Protein AF-A0A8T6C7R2-F1 (afdb_monomer_lite)

Secondary structure (DSSP, 8-state):
--HHHHHHTSTTHHHHHHHHHHHHHHHHHHHHHHHHHHHH-TTHHHHHHHHHHHHHHHHHHHHTT-S-HHHHHHHHHHHHHHHIIIIIIHHHHHHHHHHTPPPEE-TTSSEEE-GGGG-GGGHHHHHHHHHHHHHH-GGG-

Radius of gyration: 18.53 Å; chains: 1; bounding box: 50×37×42 Å

pLDDT: mean 84.83, std 7.43, range [49.53, 94.75]

Sequence (141 aa):
MNALARVFARPPFIGLFPFAVFFVSQGLGHSVMIQIEHAIGAPGMYYAAGAMGLIGAVLLWLGMRQNSEVSGTWLGYFAAWLLWTGWVEFSFVYYAIWLGVPDLMDASGEVATNAEYLVMMSSLGVMLATLVYFLFNRETR

Foldseek 3Di:
DDPVVVVCVDPPNVPVVVVVVVVVLVVVLVVVLVVQCVPQNDVCSLVVLQVLLVVLLVLQLVLLPDPDPVSSVVSPVSSLSSLCSRQQQVLLVVVLVVVVFQFDADPVRHRPGHSSVVDPVSCVSVVVSVVSNLVSDPVND

Structure (mmCIF, N/CA/C/O backbone):
data_AF-A0A8T6C7R2-F1
#
_entry.id   AF-A0A8T6C7R2-F1
#
loop_
_atom_site.group_PDB
_atom_site.id
_atom_site.type_symbol
_atom_site.label_atom_id
_atom_site.label_alt_id
_atom_site.label_comp_id
_atom_site.label_asym_id
_atom_site.label_entity_id
_atom_site.label_seq_id
_atom_site.pdbx_PDB_ins_code
_atom_site.Cartn_x
_atom_site.Cartn_y
_atom_site.Cartn_z
_atom_site.occupancy
_atom_site.B_iso_or_equiv
_atom_site.auth_seq_id
_atom_site.auth_comp_id
_atom_site.auth_asym_id
_atom_site.auth_atom_id
_atom_site.pdbx_PDB_model_num
ATOM 1 N N . MET A 1 1 ? -28.053 -4.199 19.837 1.00 60.84 1 MET A N 1
ATOM 2 C CA . MET A 1 1 ? -27.548 -4.885 18.622 1.00 60.84 1 MET A CA 1
ATOM 3 C C . MET A 1 1 ? -28.655 -5.742 18.022 1.00 60.84 1 MET A C 1
ATOM 5 O O . MET A 1 1 ? -29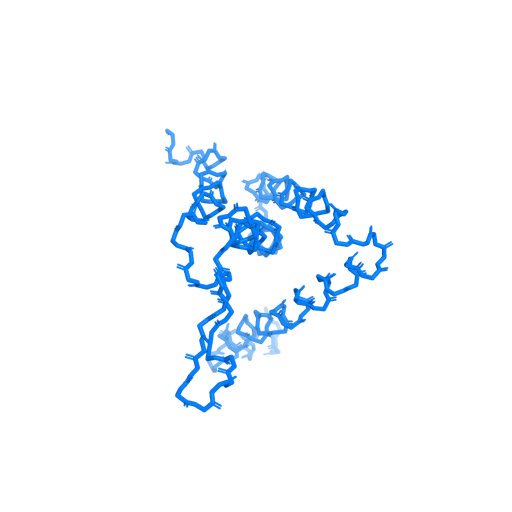.184 -6.603 18.721 1.00 60.84 1 MET A O 1
ATOM 9 N N . ASN A 1 2 ? -29.009 -5.517 16.754 1.00 85.50 2 ASN A N 1
ATOM 10 C CA . ASN A 1 2 ? -30.034 -6.309 16.060 1.00 85.50 2 ASN A CA 1
ATOM 11 C C . ASN A 1 2 ? -29.570 -7.762 15.841 1.00 85.50 2 ASN A C 1
ATOM 13 O O . ASN A 1 2 ? -28.373 -8.048 15.866 1.00 85.50 2 ASN A O 1
ATOM 17 N N . ALA A 1 3 ? -30.515 -8.691 15.654 1.00 83.38 3 ALA A N 1
ATOM 18 C CA . ALA A 1 3 ? -30.234 -10.127 15.525 1.00 83.38 3 ALA A CA 1
ATOM 19 C C . ALA A 1 3 ? -29.189 -10.439 14.437 1.00 83.38 3 ALA A C 1
ATOM 21 O O . ALA A 1 3 ? -28.280 -11.226 14.679 1.00 83.38 3 ALA A O 1
ATOM 22 N N . LEU A 1 4 ? -29.248 -9.731 13.305 1.00 79.75 4 LEU A N 1
ATOM 23 C CA . LEU A 1 4 ? -28.278 -9.842 12.211 1.00 79.75 4 LEU A CA 1
ATOM 24 C C . LEU A 1 4 ? -26.848 -9.481 12.638 1.00 79.75 4 LEU A C 1
ATOM 26 O O . LEU A 1 4 ? -25.919 -10.233 12.366 1.00 79.75 4 LEU A O 1
ATOM 30 N N . ALA A 1 5 ? -26.662 -8.387 13.382 1.00 81.69 5 ALA A N 1
ATOM 31 C CA . ALA A 1 5 ? -25.337 -7.969 13.847 1.00 81.69 5 ALA A CA 1
ATOM 32 C C . ALA A 1 5 ? -24.687 -9.016 14.771 1.00 81.69 5 ALA A C 1
ATOM 34 O O . ALA A 1 5 ? -23.474 -9.196 14.756 1.00 81.69 5 ALA A O 1
ATOM 35 N N . ARG A 1 6 ? -25.495 -9.756 15.543 1.00 82.12 6 ARG A N 1
ATOM 36 C CA . ARG A 1 6 ? -25.004 -10.868 16.372 1.00 82.12 6 ARG A CA 1
ATOM 37 C C . ARG A 1 6 ? -24.567 -12.083 15.559 1.00 82.12 6 ARG A C 1
ATOM 39 O O . ARG A 1 6 ? -23.717 -12.820 16.040 1.00 82.12 6 ARG A O 1
ATOM 46 N N . VAL A 1 7 ? -25.140 -12.309 14.378 1.00 83.88 7 VAL A N 1
ATOM 47 C CA . VAL A 1 7 ? -24.725 -13.406 13.489 1.00 83.88 7 VAL A CA 1
ATOM 48 C C . VAL A 1 7 ? -23.367 -13.087 12.866 1.00 83.88 7 VAL A C 1
ATOM 50 O O . VAL A 1 7 ? -22.463 -13.911 12.943 1.00 83.88 7 VAL A O 1
ATOM 53 N N . PHE A 1 8 ? -23.188 -11.870 12.344 1.00 83.50 8 PHE A N 1
ATOM 54 C CA . PHE A 1 8 ? -21.919 -11.447 11.736 1.00 83.50 8 PHE A CA 1
ATOM 55 C C . PHE A 1 8 ? -20.765 -11.313 12.740 1.00 83.50 8 PHE A C 1
ATOM 57 O O . PHE A 1 8 ? -19.616 -11.541 12.379 1.00 83.50 8 PHE A O 1
ATOM 64 N N . ALA A 1 9 ? -21.055 -10.997 14.006 1.00 85.62 9 ALA A N 1
ATOM 65 C CA . ALA A 1 9 ? -20.040 -10.889 15.056 1.00 85.62 9 ALA A CA 1
ATOM 66 C C . ALA A 1 9 ? -19.559 -12.244 15.617 1.00 85.62 9 ALA A C 1
ATOM 68 O O . ALA A 1 9 ? -18.700 -12.272 16.495 1.00 85.62 9 ALA A O 1
ATOM 69 N N . ARG A 1 10 ? -20.120 -13.373 15.166 1.00 88.81 10 ARG A N 1
ATOM 70 C CA . ARG A 1 10 ? -19.744 -14.713 15.639 1.00 88.81 10 ARG A CA 1
ATOM 71 C C . ARG A 1 10 ? -18.842 -15.424 14.627 1.00 88.81 10 ARG A C 1
ATOM 73 O O . ARG A 1 10 ? -18.951 -15.169 13.425 1.00 88.81 10 ARG A O 1
ATOM 80 N N . PRO A 1 11 ? -17.975 -16.346 15.079 1.00 88.00 11 PRO A N 1
ATOM 81 C CA . PRO A 1 11 ? -17.275 -17.245 14.172 1.00 88.00 11 PRO A CA 1
ATOM 82 C C . PRO A 1 11 ? -18.273 -18.033 13.302 1.00 88.00 11 PRO A C 1
ATOM 84 O O . PRO A 1 11 ? -19.322 -18.435 13.814 1.00 88.00 11 PRO A O 1
ATOM 87 N N . PRO A 1 12 ? -17.976 -18.267 12.011 1.00 88.94 12 PRO A N 1
ATOM 88 C CA . PRO A 1 12 ? -16.754 -17.878 11.293 1.00 88.94 12 PRO A CA 1
ATOM 89 C C . PRO A 1 12 ? -16.820 -16.487 10.624 1.00 88.94 12 PRO A C 1
ATOM 91 O O . PRO A 1 12 ? -15.812 -16.005 10.110 1.00 88.94 12 PRO A O 1
ATOM 94 N N . PHE A 1 13 ? -17.982 -15.823 10.621 1.00 88.75 13 PHE A N 1
ATOM 95 C CA . PHE A 1 13 ? -18.243 -14.623 9.811 1.00 88.75 13 PHE A CA 1
ATOM 96 C C . PHE A 1 13 ? -17.366 -13.421 10.164 1.00 88.75 13 PHE A C 1
ATOM 98 O O . PHE A 1 13 ? -16.951 -12.691 9.263 1.00 88.75 13 PHE A O 1
ATOM 105 N N . ILE A 1 14 ? -17.025 -13.260 11.445 1.00 87.81 14 ILE A N 1
ATOM 106 C CA . ILE A 1 14 ? -16.156 -12.170 11.906 1.00 87.81 14 ILE A CA 1
ATOM 107 C C . ILE A 1 14 ? -14.753 -12.211 11.272 1.00 87.81 14 ILE A C 1
ATOM 109 O O . ILE A 1 14 ? -14.141 -11.165 11.093 1.00 87.81 14 ILE A O 1
ATOM 113 N N . GLY A 1 15 ? -14.266 -13.399 10.887 1.00 87.56 15 GLY A N 1
ATOM 114 C CA . GLY A 1 15 ? -12.993 -13.573 10.177 1.00 87.56 15 GLY A CA 1
ATOM 115 C C . GLY A 1 15 ? -13.148 -13.663 8.657 1.00 87.56 15 GLY A C 1
ATOM 116 O O . GLY A 1 15 ? -12.321 -13.132 7.918 1.00 87.56 15 GLY A O 1
ATOM 117 N N . LEU A 1 16 ? -14.230 -14.281 8.173 1.00 93.00 16 LEU A N 1
ATOM 118 C CA . LEU A 1 16 ? -14.486 -14.407 6.733 1.00 93.00 16 LEU A CA 1
ATOM 119 C C . LEU A 1 16 ? -14.699 -13.053 6.052 1.00 93.00 16 LEU A C 1
ATOM 121 O O . LEU A 1 16 ? -14.290 -12.884 4.909 1.00 93.00 16 LEU A O 1
ATOM 125 N N . PHE A 1 17 ? -15.312 -12.087 6.740 1.00 90.06 17 PHE A N 1
ATOM 126 C CA . PHE A 1 17 ? -15.532 -10.754 6.185 1.00 90.06 17 PHE A CA 1
ATOM 127 C C . PHE A 1 17 ? -14.223 -10.011 5.852 1.00 90.06 17 PHE A C 1
ATOM 129 O O . PHE A 1 17 ? -14.023 -9.694 4.679 1.00 90.06 17 PHE A O 1
ATOM 136 N N . PRO A 1 18 ? -13.302 -9.756 6.807 1.00 89.62 18 PRO A N 1
ATOM 137 C CA . PRO A 1 18 ? -12.041 -9.086 6.490 1.00 89.62 18 PRO A CA 1
ATOM 138 C C . PRO A 1 18 ? -11.175 -9.901 5.523 1.00 89.62 18 PRO A C 1
ATOM 140 O O . PRO A 1 18 ? -10.514 -9.313 4.671 1.00 89.62 18 PRO A O 1
ATOM 143 N N . PHE A 1 19 ? -11.225 -11.238 5.587 1.00 90.88 19 PHE A N 1
ATOM 144 C CA . PHE A 1 19 ? -10.557 -12.096 4.607 1.00 90.88 19 PHE A CA 1
ATOM 145 C C . PHE A 1 19 ? -11.077 -11.856 3.182 1.00 90.88 19 PHE A C 1
ATOM 147 O O . PHE A 1 19 ? -10.286 -11.633 2.269 1.00 90.88 19 PHE A O 1
ATOM 154 N N . ALA A 1 20 ? -12.399 -11.840 2.992 1.00 92.81 20 ALA A N 1
ATOM 155 C CA . ALA A 1 20 ? -13.009 -11.575 1.693 1.00 92.81 20 ALA A CA 1
ATOM 156 C C . ALA A 1 20 ? -12.682 -10.162 1.187 1.00 92.81 20 ALA A C 1
ATOM 158 O O . ALA A 1 20 ? -12.340 -9.998 0.018 1.00 92.81 20 ALA A O 1
ATOM 159 N N . VAL A 1 21 ? -12.730 -9.156 2.069 1.00 91.94 21 VAL A N 1
ATOM 160 C CA . VAL A 1 21 ? -12.350 -7.772 1.740 1.00 91.94 21 VAL A CA 1
ATOM 161 C C . VAL A 1 21 ? -10.896 -7.711 1.267 1.00 91.94 21 VAL A C 1
ATOM 163 O O . VAL A 1 21 ? -10.619 -7.138 0.218 1.00 91.94 21 VAL A O 1
ATOM 166 N N . PHE A 1 22 ? -9.968 -8.346 1.987 1.00 90.12 22 PHE A N 1
ATOM 167 C CA . PHE A 1 22 ? -8.563 -8.409 1.587 1.00 90.12 22 PHE A CA 1
ATOM 168 C C . PHE A 1 22 ? -8.372 -9.103 0.233 1.00 90.12 22 PHE A C 1
ATOM 170 O O . PHE A 1 22 ? -7.691 -8.562 -0.636 1.00 90.12 22 PHE A O 1
ATOM 177 N N . PHE A 1 23 ? -9.000 -10.264 0.039 1.00 91.00 23 PHE A N 1
ATOM 178 C CA . PHE A 1 23 ? -8.863 -11.051 -1.185 1.00 91.00 23 PHE A CA 1
ATOM 179 C C . PHE A 1 23 ? -9.370 -10.297 -2.422 1.00 91.00 23 PHE A C 1
ATOM 181 O O . PHE A 1 23 ? -8.705 -10.277 -3.455 1.00 91.00 23 PHE A O 1
ATOM 188 N N . VAL A 1 24 ? -10.514 -9.615 -2.308 1.00 91.94 24 VAL A N 1
ATOM 189 C CA . VAL A 1 24 ? -11.052 -8.784 -3.397 1.00 91.94 24 VAL A CA 1
ATOM 190 C C . VAL A 1 24 ? -10.123 -7.605 -3.698 1.00 91.94 24 VAL A C 1
ATOM 192 O O . VAL A 1 24 ? -9.851 -7.321 -4.864 1.00 91.94 24 VAL A O 1
ATOM 195 N N . SER A 1 25 ? -9.580 -6.950 -2.672 1.00 90.62 25 SER A N 1
ATOM 196 C CA . SER A 1 25 ? -8.683 -5.805 -2.863 1.00 90.62 25 SER A CA 1
ATOM 197 C C . SER A 1 25 ? -7.349 -6.160 -3.519 1.00 90.62 25 SER A C 1
ATOM 199 O O . SER A 1 25 ? -6.771 -5.304 -4.186 1.00 90.62 25 SER A O 1
ATOM 201 N N . GLN A 1 26 ? -6.868 -7.402 -3.390 1.00 87.94 26 GLN A N 1
ATOM 202 C CA . GLN A 1 26 ? -5.692 -7.873 -4.136 1.00 87.94 26 GLN A CA 1
ATOM 203 C C . GLN A 1 26 ? -5.954 -7.861 -5.650 1.00 87.94 26 GLN A C 1
ATOM 205 O O . GLN A 1 26 ? -5.212 -7.235 -6.403 1.00 87.94 26 GLN A O 1
ATOM 210 N N . GLY A 1 27 ? -7.069 -8.452 -6.097 1.00 87.12 27 GLY A N 1
ATOM 211 C CA . GLY A 1 27 ? -7.450 -8.430 -7.516 1.00 87.12 27 GLY A CA 1
ATOM 212 C C . GLY A 1 27 ? -7.711 -7.015 -8.050 1.00 87.12 27 GLY A C 1
ATOM 213 O O . GLY A 1 27 ? -7.350 -6.692 -9.186 1.00 87.12 27 GLY A O 1
ATOM 214 N N . LEU A 1 28 ? -8.289 -6.141 -7.219 1.00 87.75 28 LEU A N 1
ATOM 215 C CA . LEU A 1 28 ? -8.481 -4.730 -7.566 1.00 87.75 28 LEU A CA 1
ATOM 216 C C . LEU A 1 28 ? -7.153 -3.978 -7.711 1.00 87.75 28 LEU A C 1
ATOM 218 O O . LEU A 1 28 ? -7.038 -3.162 -8.620 1.00 87.75 28 LEU A O 1
ATOM 222 N N . GLY A 1 29 ? -6.158 -4.260 -6.864 1.00 84.38 29 GLY A N 1
ATOM 223 C CA . GLY A 1 29 ? -4.839 -3.623 -6.919 1.00 84.38 29 GLY A CA 1
ATOM 224 C C . GLY A 1 29 ? -4.167 -3.813 -8.278 1.00 84.38 29 GLY A C 1
ATOM 225 O O . GLY A 1 29 ? -3.867 -2.834 -8.959 1.00 84.38 29 GLY A O 1
ATOM 226 N N . HIS A 1 30 ? -4.052 -5.063 -8.733 1.00 83.38 30 HIS A N 1
ATOM 227 C CA . HIS A 1 30 ? -3.487 -5.371 -10.051 1.00 83.38 30 HIS A CA 1
ATOM 228 C C . HIS A 1 30 ? -4.305 -4.773 -11.200 1.00 83.38 30 HIS A C 1
ATOM 230 O O . HIS A 1 30 ? -3.746 -4.247 -12.160 1.00 83.38 30 HIS A O 1
ATOM 236 N N . SER A 1 31 ? -5.637 -4.793 -11.085 1.00 86.31 31 SER A N 1
ATOM 237 C CA . SER A 1 31 ? -6.508 -4.171 -12.089 1.00 86.31 31 SER A CA 1
ATOM 238 C C . SER A 1 31 ? -6.233 -2.670 -12.211 1.00 86.31 31 SER A C 1
ATOM 240 O O . SER A 1 31 ? -6.163 -2.144 -13.317 1.00 86.31 31 SER A O 1
ATOM 242 N N . VAL A 1 32 ? -6.035 -1.972 -11.088 1.00 83.88 32 VAL A N 1
ATOM 243 C CA . VAL A 1 32 ? -5.681 -0.545 -11.077 1.00 83.88 32 VAL A CA 1
ATOM 244 C C . VAL A 1 32 ? -4.324 -0.307 -11.739 1.00 83.88 32 VAL A C 1
ATOM 246 O O . VAL A 1 32 ? -4.205 0.635 -12.519 1.00 83.88 32 VAL A O 1
ATOM 249 N N . MET A 1 33 ? -3.330 -1.166 -11.498 1.00 80.88 33 MET A N 1
ATOM 250 C CA . MET A 1 33 ? -2.006 -1.042 -12.121 1.00 80.88 33 MET A CA 1
ATOM 251 C C . MET A 1 33 ? -2.079 -1.122 -13.648 1.00 80.88 33 MET A C 1
ATOM 253 O O . MET A 1 33 ? -1.586 -0.220 -14.322 1.00 80.88 33 MET A O 1
ATOM 257 N N . ILE A 1 34 ? -2.769 -2.133 -14.187 1.00 83.25 34 ILE A N 1
ATOM 258 C CA . ILE A 1 34 ? -2.940 -2.305 -15.641 1.00 83.25 34 ILE A CA 1
ATOM 259 C C . ILE A 1 34 ? -3.647 -1.087 -16.251 1.00 83.25 34 ILE A C 1
ATOM 261 O O . ILE A 1 34 ? -3.283 -0.602 -17.321 1.00 83.25 34 ILE A O 1
ATOM 265 N N . GLN A 1 35 ? -4.656 -0.549 -15.564 1.00 84.44 35 GLN A N 1
ATOM 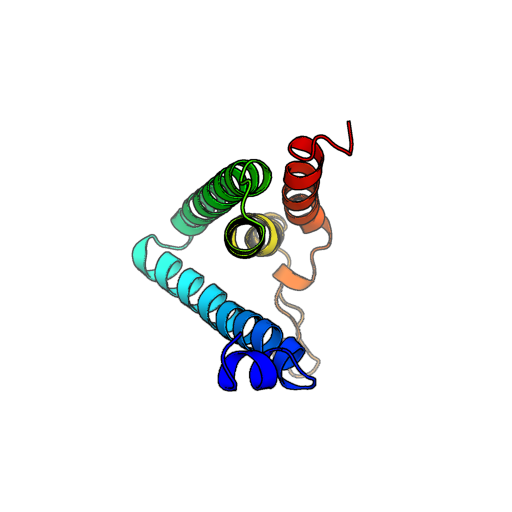266 C CA . GLN A 1 35 ? -5.384 0.616 -16.064 1.00 84.44 35 GLN A CA 1
ATOM 267 C C . GLN A 1 35 ? -4.537 1.891 -16.044 1.00 84.44 35 GLN A C 1
ATOM 269 O O . GLN A 1 35 ? -4.638 2.703 -16.963 1.00 84.44 35 GLN A O 1
ATOM 274 N N . ILE A 1 36 ? -3.685 2.068 -15.032 1.00 82.62 36 ILE A N 1
ATOM 275 C CA . ILE A 1 36 ? -2.717 3.171 -14.982 1.00 82.62 36 ILE A CA 1
ATOM 276 C C . ILE A 1 36 ? -1.700 3.037 -16.120 1.00 82.62 36 ILE A C 1
ATOM 278 O O . ILE A 1 36 ? -1.403 4.031 -16.785 1.00 82.62 36 ILE A O 1
ATOM 282 N N . GLU A 1 37 ? -1.207 1.824 -16.373 1.00 79.62 37 GLU A N 1
ATOM 283 C CA . GLU A 1 37 ? -0.281 1.545 -17.469 1.00 79.62 37 GLU A CA 1
ATOM 284 C C . GLU A 1 37 ? -0.899 1.903 -18.827 1.00 79.62 37 GLU A C 1
ATOM 286 O O . GLU A 1 37 ? -0.285 2.630 -19.607 1.00 79.62 37 GLU A O 1
ATOM 291 N N . HIS A 1 38 ? -2.148 1.500 -19.078 1.00 83.44 38 HIS A N 1
ATOM 292 C CA . HIS A 1 38 ? -2.862 1.867 -20.303 1.00 83.44 38 HIS A CA 1
ATOM 293 C C . HIS A 1 38 ? -3.141 3.372 -20.425 1.00 83.44 38 HIS A C 1
ATOM 295 O O . HIS A 1 38 ? -3.132 3.906 -21.533 1.00 83.44 38 HIS A O 1
ATOM 301 N N . ALA A 1 39 ? -3.415 4.062 -19.315 1.00 82.56 39 ALA A N 1
ATOM 302 C CA . ALA A 1 39 ? -3.807 5.469 -19.341 1.00 82.56 39 ALA A CA 1
ATOM 303 C C . ALA A 1 39 ? -2.620 6.439 -19.475 1.00 82.56 39 ALA A C 1
ATOM 305 O O . ALA A 1 39 ? -2.746 7.464 -20.144 1.00 82.56 39 ALA A O 1
ATOM 306 N N . ILE A 1 40 ? -1.491 6.154 -18.815 1.00 77.62 40 ILE A N 1
ATOM 307 C CA . ILE A 1 40 ? -0.360 7.094 -18.665 1.00 77.62 40 ILE A CA 1
ATOM 308 C C . ILE A 1 40 ? 0.921 6.559 -19.339 1.00 77.62 40 ILE A C 1
ATOM 310 O O . ILE A 1 40 ? 1.866 7.313 -19.577 1.00 77.62 40 ILE A O 1
ATOM 314 N N . GLY A 1 41 ? 0.953 5.272 -19.698 1.00 74.88 41 GLY A N 1
ATOM 315 C CA . GLY A 1 41 ? 2.117 4.597 -20.268 1.00 74.88 41 GLY A CA 1
ATOM 316 C C . GLY A 1 41 ? 3.155 4.187 -19.217 1.00 74.88 41 GLY A C 1
ATOM 317 O O . GLY A 1 41 ? 3.193 4.714 -18.102 1.00 74.88 41 GLY A O 1
ATOM 318 N N . ALA A 1 42 ? 4.045 3.265 -19.595 1.00 69.62 42 ALA A N 1
ATOM 319 C CA . ALA A 1 42 ? 5.043 2.667 -18.700 1.00 69.62 42 ALA A CA 1
ATOM 320 C C . ALA A 1 42 ? 5.914 3.677 -17.909 1.00 69.62 42 ALA A C 1
ATOM 322 O O . ALA A 1 42 ? 6.134 3.454 -16.719 1.00 69.62 42 ALA A O 1
ATOM 323 N N . PRO A 1 43 ? 6.369 4.821 -18.473 1.00 71.38 43 PRO A N 1
ATOM 324 C CA . PRO A 1 43 ? 7.131 5.809 -17.701 1.00 71.38 43 PRO A CA 1
ATOM 325 C C . PRO A 1 43 ? 6.272 6.578 -16.684 1.00 71.38 43 PRO A C 1
ATOM 327 O O . PRO A 1 43 ? 6.757 6.974 -15.626 1.00 71.38 43 PRO A O 1
ATOM 330 N N . GLY A 1 44 ? 4.990 6.794 -17.002 1.00 76.75 44 GLY A N 1
ATOM 331 C CA . GLY A 1 44 ? 4.029 7.502 -16.153 1.00 76.75 44 GLY A CA 1
ATOM 332 C C . GLY A 1 44 ? 3.633 6.723 -14.900 1.00 76.75 44 GLY A C 1
ATOM 333 O O . GLY A 1 44 ? 3.235 7.308 -13.891 1.00 76.75 44 GLY A O 1
ATOM 334 N N . MET A 1 45 ? 3.802 5.404 -14.953 1.00 80.31 45 MET A N 1
ATOM 335 C CA . MET A 1 45 ? 3.437 4.471 -13.897 1.00 80.31 45 MET A CA 1
ATOM 336 C C . MET A 1 45 ? 4.168 4.756 -12.576 1.00 80.31 45 MET A C 1
ATOM 338 O O . MET A 1 45 ? 3.544 4.733 -11.520 1.00 80.31 45 MET A O 1
ATOM 342 N N . TYR A 1 46 ? 5.449 5.142 -12.618 1.00 81.56 46 TYR A N 1
ATOM 343 C CA . TYR A 1 46 ? 6.221 5.469 -11.409 1.00 81.56 46 TYR A CA 1
ATOM 344 C C . TYR A 1 46 ? 5.731 6.741 -10.706 1.00 81.56 46 TYR A C 1
ATOM 346 O O . TYR A 1 46 ? 5.721 6.818 -9.476 1.00 81.56 46 TYR A O 1
ATOM 354 N N . TYR A 1 47 ? 5.291 7.742 -11.472 1.00 84.88 47 TYR A N 1
ATOM 355 C CA . TYR A 1 47 ? 4.723 8.964 -10.900 1.00 84.88 47 TYR A CA 1
ATOM 356 C C . TYR A 1 47 ? 3.362 8.691 -10.257 1.00 84.88 47 TYR A C 1
ATOM 358 O O . TYR A 1 47 ? 3.089 9.181 -9.159 1.00 84.88 47 TYR A O 1
ATOM 366 N N . ALA A 1 48 ? 2.535 7.864 -10.902 1.00 87.19 48 ALA A N 1
ATOM 367 C CA . ALA A 1 48 ? 1.261 7.420 -10.349 1.00 87.19 48 ALA A CA 1
ATOM 368 C C . ALA A 1 48 ? 1.456 6.592 -9.066 1.00 87.19 48 ALA A C 1
ATOM 370 O O . ALA A 1 48 ? 0.798 6.859 -8.062 1.00 87.19 48 ALA A O 1
ATOM 371 N N . ALA A 1 49 ? 2.420 5.670 -9.063 1.00 87.06 49 ALA A N 1
ATOM 372 C CA . ALA A 1 49 ? 2.820 4.873 -7.906 1.00 87.06 49 ALA A CA 1
ATOM 373 C C . ALA A 1 49 ? 3.251 5.738 -6.711 1.00 87.06 49 ALA A C 1
ATOM 375 O O . ALA A 1 49 ? 2.770 5.568 -5.585 1.00 87.06 49 ALA A O 1
ATOM 376 N N . GLY A 1 50 ? 4.114 6.725 -6.971 1.00 88.75 50 GLY A N 1
ATOM 377 C CA . GLY A 1 50 ? 4.549 7.696 -5.972 1.00 88.75 50 GLY A CA 1
ATOM 378 C C . GLY A 1 50 ? 3.377 8.485 -5.385 1.00 88.75 50 GLY A C 1
ATOM 379 O O . GLY A 1 50 ? 3.262 8.591 -4.161 1.00 88.75 50 GLY A O 1
ATOM 380 N N . ALA A 1 51 ? 2.478 8.982 -6.242 1.00 91.06 51 ALA A N 1
ATOM 381 C CA . ALA A 1 51 ? 1.281 9.712 -5.829 1.00 91.06 51 ALA A CA 1
ATOM 382 C C . ALA A 1 51 ? 0.310 8.841 -5.013 1.00 91.06 51 ALA A C 1
ATOM 384 O O . ALA A 1 51 ? -0.190 9.292 -3.983 1.00 91.06 51 ALA A O 1
ATOM 385 N N . MET A 1 52 ? 0.084 7.587 -5.414 1.00 91.62 52 MET A N 1
ATOM 386 C CA . MET A 1 52 ? -0.757 6.638 -4.678 1.00 91.62 52 MET A CA 1
ATOM 387 C C . MET A 1 52 ? -0.234 6.387 -3.264 1.00 91.62 52 MET A C 1
ATOM 389 O O . MET A 1 52 ? -1.003 6.477 -2.307 1.00 91.62 52 MET A O 1
ATOM 393 N N . GLY A 1 53 ? 1.069 6.141 -3.106 1.00 91.56 53 GLY A N 1
ATOM 394 C CA . GLY A 1 53 ? 1.640 5.947 -1.774 1.00 91.56 53 GLY A CA 1
ATOM 395 C C . GLY A 1 53 ? 1.619 7.224 -0.923 1.00 91.56 53 GLY A C 1
ATOM 396 O O . GLY A 1 53 ? 1.362 7.144 0.276 1.00 91.56 53 GLY A O 1
ATOM 397 N N . LEU A 1 54 ? 1.763 8.415 -1.524 1.00 93.62 54 LEU A N 1
ATOM 398 C CA . LEU A 1 54 ? 1.562 9.687 -0.813 1.00 93.62 54 LEU A CA 1
ATOM 399 C C . LEU A 1 54 ? 0.121 9.848 -0.312 1.00 93.62 54 LEU A C 1
ATOM 401 O O . LEU A 1 54 ? -0.088 10.233 0.839 1.00 93.62 54 LEU A O 1
ATOM 405 N N . ILE A 1 55 ? -0.874 9.520 -1.142 1.00 94.75 55 ILE A N 1
ATOM 406 C CA . ILE A 1 55 ? -2.287 9.510 -0.733 1.00 94.75 55 ILE A CA 1
ATOM 407 C C . ILE A 1 55 ? -2.489 8.514 0.417 1.00 94.75 55 ILE A C 1
ATOM 409 O O . ILE A 1 55 ? -3.131 8.851 1.413 1.00 94.75 55 ILE A O 1
ATOM 413 N N . GLY A 1 56 ? -1.883 7.326 0.327 1.00 93.75 56 GLY A N 1
ATOM 414 C CA . GLY A 1 56 ? -1.879 6.331 1.399 1.00 93.75 56 GLY A CA 1
ATOM 415 C C . GLY A 1 56 ? -1.287 6.866 2.708 1.00 93.75 56 GLY A C 1
ATOM 416 O O . GLY A 1 56 ? -1.902 6.724 3.762 1.00 93.75 56 GLY A O 1
ATOM 417 N N . ALA A 1 57 ? -0.150 7.563 2.654 1.00 93.38 57 ALA A N 1
ATOM 418 C CA . ALA A 1 57 ? 0.471 8.185 3.825 1.00 93.38 57 ALA A CA 1
ATOM 419 C C . ALA A 1 57 ? -0.424 9.263 4.467 1.00 93.38 57 ALA A C 1
ATOM 421 O O . ALA A 1 57 ? -0.542 9.321 5.693 1.00 93.38 57 ALA A O 1
ATOM 422 N N . VAL A 1 58 ? -1.094 10.093 3.658 1.00 94.06 58 VAL A N 1
ATOM 423 C CA . VAL A 1 58 ? -2.053 11.098 4.152 1.00 94.06 58 VAL A CA 1
ATOM 424 C C . VAL A 1 58 ? -3.255 10.427 4.815 1.00 94.06 58 VAL A C 1
ATOM 426 O O . VAL A 1 58 ? -3.659 10.835 5.905 1.00 94.06 58 VAL A O 1
ATOM 429 N N . LEU A 1 59 ? -3.806 9.374 4.204 1.00 94.19 59 LEU A N 1
ATOM 430 C CA . LEU A 1 59 ? -4.900 8.602 4.796 1.00 94.19 59 LEU A CA 1
ATOM 431 C C . LEU A 1 59 ? -4.483 7.937 6.107 1.00 94.19 59 LEU A C 1
ATOM 433 O O . LEU A 1 59 ? -5.273 7.939 7.049 1.00 94.19 59 LEU A O 1
ATOM 437 N N . LEU A 1 60 ? -3.246 7.439 6.206 1.00 92.88 60 LEU A N 1
ATOM 438 C CA . LEU A 1 60 ? -2.725 6.868 7.448 1.00 92.88 60 LEU A CA 1
ATOM 439 C C . LEU A 1 60 ? -2.682 7.923 8.554 1.00 92.88 60 LEU A C 1
ATOM 441 O O . LEU A 1 60 ? -3.162 7.696 9.663 1.00 92.88 60 LEU A O 1
ATOM 445 N N . TRP A 1 61 ? -2.149 9.100 8.230 1.00 91.44 61 TRP A N 1
ATOM 446 C CA . TRP A 1 61 ? -2.072 10.226 9.153 1.00 91.44 61 TRP A CA 1
ATOM 447 C C . TRP A 1 61 ? -3.454 10.698 9.626 1.00 91.44 61 TRP A C 1
ATOM 449 O O . TRP A 1 61 ? -3.630 10.993 10.811 1.00 91.44 61 TRP A O 1
ATOM 459 N N . LEU A 1 62 ? -4.444 10.741 8.726 1.00 91.50 62 LEU A N 1
ATOM 460 C CA . LEU A 1 62 ? -5.836 11.047 9.068 1.00 91.50 62 LEU A CA 1
ATOM 461 C C . LEU A 1 62 ? -6.458 9.942 9.934 1.00 91.50 62 LEU A C 1
ATOM 463 O O . LEU A 1 62 ? -7.086 10.244 10.948 1.00 91.50 62 LEU A O 1
ATOM 467 N N . GLY A 1 63 ? -6.246 8.674 9.573 1.00 90.19 63 GLY A N 1
ATOM 468 C CA . GLY A 1 63 ? -6.763 7.509 10.291 1.00 90.19 63 GLY A CA 1
ATOM 469 C C . GLY A 1 63 ? -6.280 7.440 11.736 1.00 90.19 63 GLY A C 1
ATOM 470 O O . GLY A 1 63 ? -7.073 7.167 12.631 1.00 90.19 63 GLY A O 1
ATOM 471 N N . MET A 1 64 ? -5.018 7.793 11.989 1.00 87.31 64 MET A N 1
ATOM 472 C CA . MET A 1 64 ? -4.442 7.839 13.340 1.00 87.31 64 MET A CA 1
ATOM 473 C C . MET A 1 64 ? -5.022 8.938 14.238 1.00 87.31 64 MET A C 1
ATOM 475 O O . MET A 1 64 ? -4.876 8.877 15.456 1.00 87.31 64 MET A O 1
ATOM 479 N N . ARG A 1 65 ? -5.656 9.967 13.666 1.00 87.62 65 ARG A N 1
ATOM 480 C CA . ARG A 1 65 ? -6.278 11.067 14.424 1.00 87.62 65 ARG A CA 1
ATOM 481 C C . ARG A 1 65 ? -7.775 10.874 14.633 1.00 87.62 65 ARG A C 1
ATOM 483 O O . ARG A 1 65 ? -8.425 11.730 15.232 1.00 87.62 65 ARG A O 1
ATOM 490 N N . GLN A 1 66 ? -8.327 9.786 14.114 1.00 89.69 66 GLN A N 1
ATOM 491 C CA . GLN A 1 66 ? -9.753 9.546 14.132 1.00 89.69 66 GLN A CA 1
ATOM 492 C C . GLN A 1 66 ? -10.188 8.968 15.482 1.00 89.69 66 GLN A C 1
ATOM 494 O O . GLN A 1 66 ? -9.674 7.952 15.930 1.00 89.69 66 GLN A O 1
ATOM 499 N N . ASN A 1 67 ? -11.189 9.590 16.110 1.00 86.12 67 ASN A N 1
ATOM 500 C CA . ASN A 1 67 ? -11.707 9.148 17.416 1.00 86.12 67 ASN A CA 1
ATOM 501 C C . ASN A 1 67 ? -12.635 7.920 17.325 1.00 86.12 67 ASN A C 1
ATOM 503 O O . ASN A 1 67 ? -12.934 7.288 18.333 1.00 86.12 67 ASN A O 1
ATOM 507 N N . SER A 1 68 ? -13.147 7.611 16.131 1.00 92.19 68 SER A N 1
ATOM 508 C CA . SER A 1 68 ? -14.019 6.457 15.896 1.00 92.19 68 SER A CA 1
ATOM 509 C C . SER A 1 68 ? -13.194 5.254 15.458 1.00 92.19 68 SER A C 1
ATOM 511 O O . SER A 1 68 ? -12.558 5.310 14.406 1.00 92.19 68 SER A O 1
ATOM 513 N N . GLU A 1 69 ? -13.292 4.157 16.211 1.00 88.56 69 GLU A N 1
ATOM 514 C CA . GLU A 1 69 ? -12.627 2.884 15.909 1.00 88.56 69 GLU A CA 1
ATOM 515 C C . GLU A 1 69 ? -12.932 2.409 14.481 1.00 88.56 69 GLU A C 1
ATOM 517 O O . GLU A 1 69 ? -12.017 2.192 13.696 1.00 88.56 69 GLU A O 1
ATOM 522 N N . VAL A 1 70 ? -14.212 2.379 14.089 1.00 89.81 70 VAL A N 1
ATOM 523 C CA . VAL A 1 70 ? -14.641 1.923 12.753 1.00 89.81 70 VAL A CA 1
ATOM 524 C C . VAL A 1 70 ? -14.024 2.765 11.636 1.00 89.81 70 VAL A C 1
ATOM 526 O O . VAL A 1 70 ? -13.537 2.231 10.641 1.00 89.81 70 VAL A O 1
ATOM 529 N N . SER A 1 71 ? -14.042 4.091 11.790 1.00 90.44 71 SER A N 1
ATOM 530 C CA . SER A 1 71 ? -13.482 4.994 10.778 1.00 90.44 71 SER A CA 1
ATOM 531 C C . SER A 1 71 ? -11.958 4.865 10.706 1.00 90.44 71 SER A C 1
ATOM 533 O O . SER A 1 71 ? -11.400 4.852 9.611 1.00 90.44 71 SER A O 1
ATOM 535 N N . GLY A 1 72 ? -11.291 4.719 11.856 1.00 91.56 72 GLY A N 1
ATOM 536 C CA . GLY A 1 72 ? -9.852 4.477 11.939 1.00 91.56 72 GLY A CA 1
ATOM 537 C C . GLY A 1 72 ? -9.442 3.164 11.269 1.00 91.56 72 GLY A C 1
ATOM 538 O O . GLY A 1 72 ? -8.483 3.154 10.502 1.00 91.56 72 GLY A O 1
ATOM 539 N N . THR A 1 73 ? -10.206 2.082 11.468 1.00 91.38 73 THR A N 1
ATOM 540 C CA . THR A 1 73 ? -9.955 0.785 10.819 1.00 91.38 73 THR A CA 1
ATOM 541 C C . THR A 1 73 ? -10.019 0.891 9.298 1.00 91.38 73 THR A C 1
ATOM 543 O O . THR A 1 73 ? -9.104 0.429 8.620 1.00 91.38 73 THR A O 1
ATOM 546 N N . TRP A 1 74 ? -11.060 1.523 8.745 1.00 93.88 74 TRP A N 1
ATOM 547 C CA . TRP A 1 74 ? -11.191 1.669 7.291 1.00 93.88 74 TRP A CA 1
ATOM 548 C C . TRP A 1 74 ? -10.117 2.579 6.694 1.00 93.88 74 TRP A C 1
ATOM 550 O O . TRP A 1 74 ? -9.520 2.226 5.679 1.00 93.88 74 TRP A O 1
ATOM 560 N N . LEU A 1 75 ? -9.834 3.720 7.330 1.00 93.81 75 LEU A N 1
ATOM 561 C CA . LEU A 1 75 ? -8.771 4.622 6.880 1.00 93.81 75 LEU A CA 1
ATOM 562 C C . LEU A 1 75 ? -7.402 3.938 6.927 1.00 93.81 75 LEU A C 1
ATOM 564 O O . LEU A 1 75 ? -6.646 4.038 5.966 1.00 93.81 75 LEU A O 1
ATOM 568 N N . GLY A 1 76 ? -7.111 3.193 7.997 1.00 92.62 76 GLY A N 1
ATOM 569 C CA . GLY A 1 76 ? -5.886 2.406 8.123 1.00 92.62 76 GLY A CA 1
ATOM 570 C C . GLY A 1 76 ? -5.780 1.307 7.064 1.00 92.62 76 GLY A C 1
ATOM 571 O O . GLY A 1 76 ? -4.722 1.143 6.461 1.00 92.62 76 GLY A O 1
ATOM 572 N N . TYR A 1 77 ? -6.880 0.605 6.781 1.00 93.50 77 TYR A N 1
ATOM 573 C CA . TYR A 1 77 ? -6.935 -0.417 5.736 1.00 93.50 77 TYR A CA 1
ATOM 574 C C . TYR A 1 77 ? -6.613 0.154 4.349 1.00 93.50 77 TYR A C 1
ATOM 576 O O . TYR A 1 77 ? -5.712 -0.342 3.674 1.00 93.50 77 TYR A O 1
ATOM 584 N N . PHE A 1 78 ? -7.302 1.223 3.934 1.00 93.56 78 PHE A N 1
ATOM 585 C CA . PHE A 1 78 ? -7.059 1.843 2.628 1.00 93.56 78 PHE A CA 1
ATOM 586 C C . PHE A 1 78 ? -5.682 2.503 2.542 1.00 93.56 78 PHE A C 1
ATOM 588 O O . PHE A 1 78 ? -5.048 2.455 1.490 1.00 93.56 78 PHE A O 1
ATOM 595 N N . ALA A 1 79 ? -5.191 3.073 3.644 1.00 94.06 79 ALA A N 1
ATOM 596 C CA . ALA A 1 79 ? -3.840 3.606 3.714 1.00 94.06 79 ALA A CA 1
ATOM 597 C C . ALA A 1 79 ? -2.781 2.522 3.487 1.00 94.06 79 ALA A C 1
ATOM 599 O O . ALA A 1 79 ? -1.888 2.706 2.662 1.00 94.06 79 ALA A O 1
ATOM 600 N N . ALA A 1 80 ? -2.900 1.384 4.180 1.00 92.00 80 ALA A N 1
ATOM 601 C CA . ALA A 1 80 ? -1.994 0.251 4.018 1.00 92.00 80 ALA A CA 1
ATOM 602 C C . ALA A 1 80 ? -2.065 -0.328 2.600 1.00 92.00 80 ALA A C 1
ATOM 604 O O . ALA A 1 80 ? -1.027 -0.604 2.003 1.00 92.00 80 ALA A O 1
ATOM 605 N N . TRP A 1 81 ? -3.274 -0.454 2.045 1.00 92.38 81 TRP A N 1
ATOM 606 C CA . TRP A 1 81 ? -3.470 -0.929 0.680 1.00 92.38 81 TRP A CA 1
ATOM 607 C C . TRP A 1 81 ? -2.760 -0.027 -0.336 1.00 92.38 81 TRP A C 1
ATOM 609 O O . TRP A 1 81 ? -1.940 -0.530 -1.094 1.00 92.38 81 TRP A O 1
ATOM 619 N N . LEU A 1 82 ? -2.971 1.294 -0.286 1.00 92.25 82 LEU A N 1
ATOM 620 C CA . LEU A 1 82 ? -2.340 2.248 -1.210 1.00 92.25 82 LEU A CA 1
ATOM 621 C C . LEU A 1 82 ? -0.825 2.386 -1.020 1.00 92.25 82 LEU A C 1
ATOM 623 O O . LEU A 1 82 ? -0.101 2.548 -2.001 1.00 92.25 82 LEU A O 1
ATOM 627 N N . LEU A 1 83 ? -0.327 2.321 0.220 1.00 92.44 83 LEU A N 1
ATOM 628 C CA . LEU A 1 83 ? 1.115 2.297 0.489 1.00 92.44 83 LEU A CA 1
ATOM 629 C C . LEU A 1 83 ? 1.766 1.037 -0.091 1.00 92.44 83 LEU A C 1
ATOM 631 O O . LEU A 1 83 ? 2.866 1.120 -0.638 1.00 92.44 83 LEU A O 1
ATOM 635 N N . TRP A 1 84 ? 1.080 -0.108 -0.009 1.00 90.38 84 TRP A N 1
ATOM 636 C CA . TRP A 1 84 ? 1.550 -1.355 -0.601 1.00 90.38 84 TRP A CA 1
ATOM 637 C C . TRP A 1 84 ? 1.583 -1.277 -2.127 1.00 90.38 84 TRP A C 1
ATOM 639 O O . TRP A 1 84 ? 2.659 -1.405 -2.710 1.00 90.38 84 TRP A O 1
ATOM 649 N N . THR A 1 85 ? 0.441 -1.009 -2.772 1.00 88.19 85 THR A N 1
ATOM 650 C CA . THR A 1 85 ? 0.381 -0.962 -4.244 1.00 88.19 85 THR A CA 1
ATOM 651 C C . THR A 1 85 ? 1.262 0.148 -4.798 1.00 88.19 85 THR A C 1
ATOM 653 O O . THR A 1 85 ? 1.831 -0.022 -5.860 1.00 88.19 85 THR A O 1
ATOM 656 N N . GLY A 1 86 ? 1.388 1.284 -4.103 1.00 88.81 86 GLY A N 1
ATOM 657 C CA . GLY A 1 86 ? 2.149 2.442 -4.569 1.00 88.81 86 GLY A CA 1
ATOM 658 C C . GLY A 1 86 ? 3.655 2.344 -4.325 1.00 88.81 86 GLY A C 1
ATOM 659 O O . GLY A 1 86 ? 4.441 2.453 -5.256 1.00 88.81 86 GLY A O 1
ATOM 660 N N . TRP A 1 87 ? 4.096 2.194 -3.077 1.00 90.50 87 TRP A N 1
ATOM 661 C CA . TRP A 1 87 ? 5.528 2.275 -2.755 1.00 90.50 87 TRP A CA 1
ATOM 662 C C . TRP A 1 87 ? 6.200 0.914 -2.645 1.00 90.50 87 TRP A C 1
ATOM 664 O O . TRP A 1 87 ? 7.360 0.790 -3.028 1.00 90.50 87 TRP A O 1
ATOM 674 N N . VAL A 1 88 ? 5.505 -0.102 -2.126 1.00 89.06 88 VAL A N 1
ATOM 675 C CA . VAL A 1 88 ? 6.097 -1.434 -1.956 1.00 89.06 88 VAL A CA 1
ATOM 676 C C . VAL A 1 88 ? 6.215 -2.118 -3.310 1.00 89.06 88 VAL A C 1
ATOM 678 O O . VAL A 1 88 ? 7.328 -2.320 -3.783 1.00 89.06 88 VAL A O 1
ATOM 681 N N . GLU A 1 89 ? 5.096 -2.406 -3.965 1.00 86.12 89 GLU A N 1
ATOM 682 C CA . GLU A 1 89 ? 5.043 -3.201 -5.196 1.00 86.12 89 GLU A CA 1
ATOM 683 C C . GLU A 1 89 ? 5.853 -2.570 -6.339 1.00 86.12 89 GLU A C 1
ATOM 685 O O . GLU A 1 89 ? 6.719 -3.221 -6.924 1.00 86.12 89 GLU A O 1
ATOM 690 N N . PHE A 1 90 ? 5.699 -1.265 -6.579 1.00 82.94 90 PHE A N 1
ATOM 691 C CA . PHE A 1 90 ? 6.474 -0.588 -7.623 1.00 82.94 90 PHE A CA 1
ATOM 692 C C . PHE A 1 90 ? 7.961 -0.453 -7.320 1.00 82.94 90 PHE A C 1
ATOM 694 O O . PHE A 1 90 ? 8.741 -0.308 -8.258 1.00 82.94 90 PHE A O 1
ATOM 701 N N . SER A 1 91 ? 8.388 -0.520 -6.057 1.00 84.81 91 SER A N 1
ATOM 702 C CA . SER A 1 91 ? 9.823 -0.560 -5.771 1.00 84.81 91 SER A CA 1
ATOM 703 C C . SER A 1 91 ? 10.456 -1.856 -6.285 1.00 84.81 91 SER A C 1
ATOM 705 O O . SER A 1 91 ? 11.550 -1.799 -6.840 1.00 84.81 91 SER A O 1
ATOM 707 N N . PHE A 1 92 ? 9.759 -2.998 -6.203 1.00 83.31 92 PHE A N 1
ATOM 708 C CA . PHE A 1 92 ? 10.233 -4.263 -6.780 1.00 83.31 92 PHE A CA 1
ATOM 709 C C . PHE A 1 92 ? 10.398 -4.155 -8.299 1.00 83.31 92 PHE A C 1
ATOM 711 O O . PHE A 1 92 ? 11.473 -4.452 -8.821 1.00 83.31 92 PHE A O 1
ATOM 718 N N . VAL A 1 93 ? 9.382 -3.630 -8.987 1.00 81.56 93 VAL A N 1
ATOM 719 C CA . VAL A 1 93 ? 9.411 -3.429 -10.446 1.00 81.56 93 VAL A CA 1
ATOM 720 C C . VAL A 1 93 ? 10.513 -2.446 -10.853 1.00 81.56 93 VAL A C 1
ATOM 722 O O . VAL A 1 93 ? 11.318 -2.731 -11.739 1.00 81.56 93 VAL A O 1
ATOM 725 N N . TYR A 1 94 ? 10.603 -1.303 -10.167 1.00 81.88 94 TYR A N 1
ATOM 726 C CA . TYR A 1 94 ? 11.604 -0.277 -10.453 1.00 81.88 94 TYR A CA 1
ATOM 727 C C . TYR A 1 94 ? 13.031 -0.812 -10.301 1.00 81.88 94 TYR A C 1
ATOM 729 O O . TYR A 1 94 ? 13.860 -0.605 -11.187 1.00 81.88 94 TYR A O 1
ATOM 737 N N . TYR A 1 95 ? 13.330 -1.510 -9.200 1.00 82.56 95 TYR A N 1
ATOM 738 C CA . TYR A 1 95 ? 14.679 -2.023 -8.966 1.00 82.56 95 TYR A CA 1
ATOM 739 C C . TYR A 1 95 ? 15.051 -3.168 -9.908 1.00 82.56 95 TYR A C 1
ATOM 741 O O . TYR A 1 95 ? 16.211 -3.234 -10.308 1.00 82.56 95 TYR A O 1
ATOM 749 N N . ALA A 1 96 ? 14.106 -4.024 -10.303 1.00 83.50 96 ALA A N 1
ATOM 750 C CA . ALA A 1 96 ? 14.362 -5.056 -11.306 1.00 83.50 96 ALA A CA 1
ATOM 751 C C . ALA A 1 96 ? 14.750 -4.463 -12.663 1.00 83.50 96 ALA A C 1
ATOM 753 O O . ALA A 1 96 ? 15.762 -4.865 -13.238 1.00 83.50 96 ALA A O 1
ATOM 754 N N . ILE A 1 97 ? 14.020 -3.440 -13.119 1.00 82.12 97 ILE A N 1
ATOM 755 C CA . ILE A 1 97 ? 14.325 -2.735 -14.370 1.00 82.12 97 ILE A CA 1
ATOM 756 C C . ILE A 1 97 ? 15.650 -1.977 -14.257 1.00 82.12 97 ILE A C 1
ATOM 758 O O . ILE A 1 97 ? 16.486 -2.054 -15.154 1.00 82.12 97 ILE A O 1
ATOM 762 N N . TRP A 1 98 ? 15.869 -1.264 -13.149 1.00 82.81 98 TRP A N 1
ATOM 763 C CA . TRP A 1 98 ? 17.083 -0.473 -12.944 1.00 82.81 98 TRP A CA 1
ATOM 764 C C . TRP A 1 98 ? 18.350 -1.336 -12.882 1.00 82.81 98 TRP A C 1
ATOM 766 O O . TRP A 1 98 ? 19.380 -0.954 -13.435 1.00 82.81 98 TRP A O 1
ATOM 776 N N . LEU A 1 99 ? 18.277 -2.505 -12.241 1.00 84.88 99 LEU A N 1
ATOM 777 C CA . LEU A 1 99 ? 19.383 -3.463 -12.172 1.00 84.88 99 LEU A CA 1
ATOM 778 C C . LEU A 1 99 ? 19.517 -4.321 -13.440 1.00 84.88 99 LEU A C 1
ATOM 780 O O . LEU A 1 99 ? 20.500 -5.051 -13.561 1.00 84.88 99 LEU A O 1
ATOM 784 N N . GLY A 1 100 ? 18.555 -4.251 -14.365 1.00 83.62 100 GLY A N 1
ATOM 785 C CA . GLY A 1 100 ? 18.523 -5.088 -15.564 1.00 83.62 100 GLY A CA 1
ATOM 786 C C . GLY A 1 100 ? 18.454 -6.580 -15.238 1.00 83.62 100 GLY A C 1
ATOM 787 O O . GLY A 1 100 ? 19.085 -7.383 -15.924 1.00 83.62 100 GLY A O 1
ATOM 788 N N . VAL A 1 101 ? 17.753 -6.948 -14.161 1.00 84.44 101 VAL A N 1
ATOM 789 C CA . VAL A 1 101 ? 17.633 -8.346 -13.731 1.00 84.44 101 VAL A CA 1
ATOM 790 C C . VAL A 1 101 ? 16.764 -9.085 -14.749 1.00 84.44 101 VAL A C 1
ATOM 792 O O . VAL A 1 101 ? 15.646 -8.644 -15.003 1.00 84.44 101 VAL A O 1
ATOM 795 N N . PRO A 1 102 ? 17.261 -10.168 -15.367 1.00 83.88 102 PRO A N 1
ATOM 796 C CA . PRO A 1 102 ? 16.452 -10.972 -16.267 1.00 83.88 102 PRO A CA 1
ATOM 797 C C . PRO A 1 102 ? 15.469 -11.839 -15.476 1.00 83.88 102 PRO A C 1
ATOM 799 O O . PRO A 1 102 ? 15.742 -12.224 -14.336 1.00 83.88 102 PRO A O 1
ATOM 802 N N . ASP A 1 103 ? 14.359 -12.193 -16.116 1.00 86.12 103 ASP A N 1
ATOM 803 C CA . ASP A 1 103 ? 13.436 -13.192 -15.587 1.00 86.12 103 ASP A CA 1
ATOM 804 C C . ASP A 1 103 ? 14.144 -14.541 -15.406 1.00 86.12 103 ASP A C 1
ATOM 806 O O . ASP A 1 103 ? 15.035 -14.922 -16.178 1.00 86.12 103 ASP A O 1
ATOM 810 N N . LEU A 1 104 ? 13.744 -15.287 -14.376 1.00 84.00 104 LEU A N 1
ATOM 811 C CA . LEU A 1 104 ? 14.246 -16.635 -14.158 1.00 84.00 104 LEU A CA 1
ATOM 812 C C . LEU A 1 104 ? 13.538 -17.579 -15.127 1.00 84.00 104 LEU A C 1
ATOM 814 O O . LEU A 1 104 ? 12.327 -17.755 -15.034 1.00 84.00 104 LEU A O 1
ATOM 818 N N . MET A 1 105 ? 14.300 -18.210 -16.015 1.00 87.75 105 MET A N 1
ATOM 819 C CA . MET A 1 105 ? 13.789 -19.219 -16.945 1.00 87.75 105 MET A CA 1
ATOM 820 C C . MET A 1 105 ? 13.882 -20.619 -16.329 1.00 87.75 105 MET A C 1
ATOM 822 O O . MET A 1 105 ? 14.851 -20.937 -15.632 1.00 87.75 105 MET A O 1
ATOM 826 N N . ASP A 1 106 ? 12.892 -21.465 -16.592 1.00 84.38 106 ASP A N 1
ATOM 827 C CA . ASP A 1 106 ? 12.934 -22.884 -16.257 1.00 84.38 106 ASP A CA 1
ATOM 828 C C . ASP A 1 106 ? 13.808 -23.684 -17.250 1.00 84.38 106 ASP A C 1
ATOM 830 O O . ASP A 1 106 ? 14.375 -23.153 -18.208 1.00 84.38 106 ASP A O 1
ATOM 834 N N . ALA A 1 107 ? 13.926 -24.997 -17.029 1.00 82.31 107 ALA A N 1
ATOM 835 C CA . ALA A 1 107 ? 14.671 -25.882 -17.930 1.00 82.31 107 ALA A CA 1
ATOM 836 C C . ALA A 1 107 ? 14.010 -26.056 -19.318 1.00 82.31 107 ALA A C 1
ATOM 838 O O . ALA A 1 107 ? 14.666 -26.533 -20.245 1.00 82.31 107 ALA A O 1
ATOM 839 N N . SER A 1 108 ? 12.735 -25.684 -19.456 1.00 83.62 108 SER A N 1
ATOM 840 C CA . SER A 1 108 ? 11.942 -25.675 -20.693 1.00 83.62 108 SER A CA 1
ATOM 841 C C . SER A 1 108 ? 12.106 -24.382 -21.502 1.00 83.62 108 SER A C 1
ATOM 843 O O . SER A 1 108 ? 11.745 -24.358 -22.678 1.00 83.62 108 SER A O 1
ATOM 845 N N . GLY A 1 109 ? 12.652 -23.323 -20.897 1.00 80.69 109 GL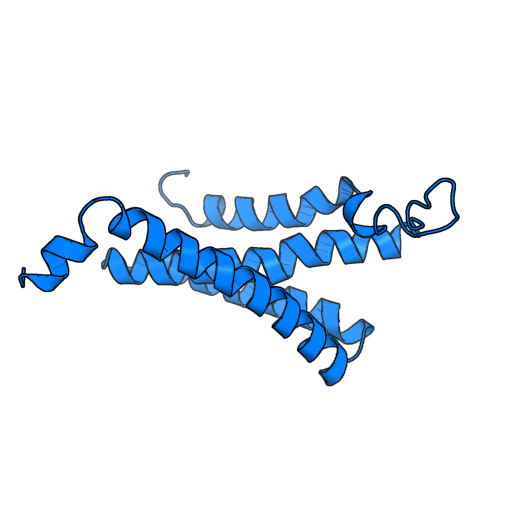Y A N 1
ATOM 846 C CA . GLY A 1 109 ? 12.712 -21.974 -21.457 1.00 80.69 109 GLY A CA 1
ATOM 847 C C . GLY A 1 109 ? 11.470 -21.111 -21.186 1.00 80.69 109 GLY A C 1
ATOM 848 O O . GLY A 1 109 ? 11.351 -20.046 -21.788 1.00 80.69 109 GLY A O 1
ATOM 849 N N . GLU A 1 110 ? 10.552 -21.542 -20.317 1.00 84.94 110 GLU A N 1
ATOM 850 C CA . GLU A 1 110 ? 9.423 -20.735 -19.836 1.00 84.94 110 GLU A CA 1
ATOM 851 C C . GLU A 1 110 ? 9.836 -19.868 -18.636 1.00 84.94 110 GLU A C 1
ATOM 853 O O . GLU A 1 110 ? 10.747 -20.212 -17.882 1.00 84.94 110 GLU A O 1
ATOM 858 N N . VAL A 1 111 ? 9.158 -18.733 -18.437 1.00 82.88 111 VAL A N 1
ATOM 859 C CA . VAL A 1 111 ? 9.413 -17.850 -17.288 1.00 82.88 111 VAL A CA 1
ATOM 860 C C . VAL A 1 111 ? 8.922 -18.532 -16.010 1.00 82.88 111 VAL A C 1
ATOM 862 O O . VAL A 1 111 ? 7.722 -18.648 -15.774 1.00 82.88 111 VAL A O 1
ATOM 865 N N . ALA A 1 112 ? 9.860 -18.965 -15.169 1.00 82.12 112 ALA A N 1
ATOM 866 C CA . ALA A 1 112 ? 9.584 -19.529 -13.853 1.00 82.12 112 ALA A CA 1
ATOM 867 C C . ALA A 1 112 ? 9.214 -18.440 -12.834 1.00 82.12 112 ALA A C 1
ATOM 869 O O . ALA A 1 112 ? 8.314 -18.638 -12.019 1.00 82.12 112 ALA A O 1
ATOM 870 N N . THR A 1 113 ? 9.906 -17.295 -12.884 1.00 82.00 113 THR A N 1
ATOM 871 C CA . THR A 1 113 ? 9.706 -16.171 -11.959 1.00 82.00 113 THR A CA 1
ATOM 872 C C . THR A 1 113 ? 10.079 -14.853 -12.634 1.00 82.00 113 THR A C 1
ATOM 874 O O . THR A 1 113 ? 11.170 -14.745 -13.194 1.00 82.00 113 THR A O 1
ATOM 877 N N . ASN A 1 114 ? 9.222 -13.834 -12.515 1.00 79.50 114 ASN A N 1
ATOM 878 C CA . ASN A 1 114 ? 9.527 -12.491 -13.016 1.00 79.50 114 ASN A CA 1
ATOM 879 C C . ASN A 1 114 ? 10.686 -11.837 -12.251 1.00 79.50 114 ASN A C 1
ATOM 881 O O . ASN A 1 114 ? 10.873 -12.059 -11.048 1.00 79.50 114 ASN A O 1
ATOM 885 N N . ALA A 1 115 ? 11.410 -10.955 -12.932 1.00 80.38 115 ALA A N 1
ATOM 886 C CA . ALA A 1 115 ? 12.547 -10.220 -12.405 1.00 80.38 115 ALA A CA 1
ATOM 887 C C . ALA A 1 115 ? 12.229 -9.434 -11.122 1.00 80.38 115 ALA A C 1
ATOM 889 O O . ALA A 1 115 ? 13.070 -9.400 -10.220 1.00 80.38 115 ALA A O 1
ATOM 890 N N . GLU A 1 116 ? 11.027 -8.851 -10.986 1.00 76.19 116 GLU A N 1
ATOM 891 C CA . GLU A 1 116 ? 10.648 -8.098 -9.781 1.00 76.19 116 GLU A CA 1
ATOM 892 C C . GLU A 1 116 ? 10.741 -8.920 -8.491 1.00 76.19 116 GLU A C 1
ATOM 894 O O . GLU A 1 116 ? 11.113 -8.382 -7.451 1.00 76.19 116 GLU A O 1
ATOM 899 N N . TYR A 1 117 ? 10.500 -10.231 -8.541 1.00 79.44 117 TYR A N 1
ATOM 900 C CA . TYR A 1 117 ? 10.532 -11.091 -7.355 1.00 79.44 117 TYR A CA 1
ATOM 901 C C . TYR A 1 117 ? 11.934 -11.593 -6.995 1.00 79.44 117 TYR A C 1
ATOM 903 O O . TYR A 1 117 ? 12.131 -12.157 -5.919 1.00 79.44 117 TYR A O 1
ATOM 911 N N . LEU A 1 118 ? 12.921 -11.380 -7.868 1.00 80.56 118 LEU A N 1
ATOM 912 C CA . LEU A 1 118 ? 14.308 -11.803 -7.655 1.00 80.56 118 LEU A CA 1
ATOM 913 C C . LEU A 1 118 ? 15.137 -10.744 -6.914 1.00 80.56 118 LEU A C 1
ATOM 915 O O . LEU A 1 118 ? 16.280 -10.999 -6.527 1.00 80.56 118 LEU A O 1
ATOM 919 N N . VAL A 1 119 ? 14.579 -9.548 -6.699 1.00 77.25 119 VAL A N 1
ATOM 920 C CA . VAL A 1 119 ? 15.314 -8.402 -6.160 1.00 77.25 119 VAL A CA 1
ATOM 921 C C . VAL A 1 119 ? 14.961 -8.141 -4.700 1.00 77.25 119 VAL A C 1
ATOM 923 O O . VAL A 1 119 ? 13.922 -7.579 -4.377 1.00 77.25 119 VAL A O 1
ATOM 926 N N . MET A 1 120 ? 15.901 -8.453 -3.804 1.00 71.00 120 MET A N 1
ATOM 927 C CA . MET A 1 120 ? 15.808 -8.131 -2.367 1.00 71.00 120 MET A CA 1
ATOM 928 C C . MET A 1 120 ? 15.954 -6.626 -2.059 1.00 71.00 120 MET A C 1
ATOM 930 O O . MET A 1 120 ? 15.473 -6.147 -1.029 1.00 71.00 120 MET A O 1
ATOM 934 N N . MET A 1 121 ? 16.620 -5.861 -2.936 1.00 61.06 121 MET A N 1
ATOM 935 C CA . MET A 1 121 ? 16.885 -4.419 -2.753 1.00 61.06 121 MET A CA 1
ATOM 936 C C . MET A 1 121 ? 15.619 -3.543 -2.763 1.00 61.06 121 MET A C 1
ATOM 938 O O . MET A 1 121 ? 15.657 -2.400 -2.308 1.00 61.06 121 MET A O 1
ATOM 942 N N . SER A 1 122 ? 14.481 -4.087 -3.190 1.00 63.78 122 SER A N 1
ATOM 943 C CA . SER A 1 122 ? 13.156 -3.458 -3.092 1.00 63.78 122 SER A CA 1
ATOM 944 C C . SER A 1 122 ? 12.650 -3.274 -1.653 1.00 63.78 122 SER A C 1
ATOM 946 O O . SER A 1 122 ? 11.638 -2.614 -1.419 1.00 63.78 122 SER A O 1
ATOM 948 N N . SER A 1 123 ? 13.379 -3.792 -0.657 1.00 74.31 123 SER A N 1
ATOM 949 C CA . SER A 1 123 ? 13.086 -3.593 0.766 1.00 74.31 123 SER A CA 1
ATOM 950 C C . SER A 1 123 ? 12.975 -2.113 1.163 1.00 74.31 123 SER A C 1
ATOM 952 O O . SER A 1 123 ? 12.394 -1.808 2.200 1.00 74.31 123 SER A O 1
ATOM 954 N N . LEU A 1 124 ? 13.472 -1.178 0.341 1.00 79.88 124 LEU A N 1
ATOM 955 C CA . LEU A 1 124 ? 13.264 0.262 0.513 1.00 79.88 124 LEU A CA 1
ATOM 956 C C . LEU A 1 124 ? 11.784 0.667 0.499 1.00 79.88 124 LEU A C 1
ATOM 958 O O . LEU A 1 124 ? 11.386 1.476 1.334 1.00 79.88 124 LEU A O 1
ATOM 962 N N . GLY A 1 125 ? 10.955 0.098 -0.382 1.00 82.12 125 GLY A N 1
ATOM 963 C CA . GLY A 1 125 ? 9.516 0.384 -0.401 1.00 82.12 125 GLY A CA 1
ATOM 964 C C . GLY A 1 125 ? 8.825 -0.101 0.875 1.00 82.12 125 GLY A C 1
ATOM 965 O O . GLY A 1 125 ? 8.058 0.635 1.498 1.00 82.12 125 GLY A O 1
ATOM 966 N N . VAL A 1 126 ? 9.179 -1.311 1.322 1.00 85.50 126 VAL A N 1
ATOM 967 C CA . VAL A 1 126 ? 8.702 -1.903 2.586 1.00 85.50 126 VAL A CA 1
ATOM 968 C C . VAL A 1 126 ? 9.143 -1.062 3.785 1.00 85.50 126 VAL A C 1
ATOM 970 O O . VAL A 1 126 ? 8.341 -0.751 4.669 1.00 85.50 126 VAL A O 1
ATOM 973 N N . MET A 1 127 ? 10.409 -0.648 3.805 1.00 85.62 127 MET A N 1
ATOM 974 C CA . MET A 1 127 ? 10.974 0.205 4.844 1.00 85.62 127 MET A CA 1
ATOM 975 C C . MET A 1 127 ? 10.257 1.556 4.892 1.00 85.62 127 MET A C 1
ATOM 977 O O . MET A 1 127 ? 9.869 1.994 5.967 1.00 85.62 127 MET A O 1
ATOM 981 N N . LEU A 1 128 ? 10.026 2.212 3.753 1.00 85.44 128 LEU A N 1
ATOM 982 C CA . LEU A 1 128 ? 9.317 3.492 3.725 1.00 85.44 128 LEU A CA 1
ATOM 983 C C . LEU A 1 128 ? 7.883 3.345 4.237 1.00 85.44 128 LEU A C 1
ATOM 985 O O . LEU A 1 128 ? 7.495 4.081 5.142 1.00 85.44 128 LEU A O 1
ATOM 989 N N . ALA A 1 129 ? 7.122 2.371 3.729 1.00 86.44 129 ALA A N 1
ATOM 990 C CA . ALA A 1 129 ? 5.742 2.136 4.154 1.00 86.44 129 ALA A CA 1
ATOM 991 C C . ALA A 1 129 ? 5.632 1.864 5.668 1.00 86.44 129 ALA A C 1
ATOM 993 O O . ALA A 1 129 ? 4.746 2.400 6.336 1.00 86.44 129 ALA A O 1
ATOM 994 N N . THR A 1 130 ? 6.562 1.085 6.227 1.00 86.81 130 THR A N 1
ATOM 995 C CA . THR A 1 130 ? 6.600 0.792 7.669 1.00 86.81 130 THR A CA 1
ATOM 996 C C . THR A 1 130 ? 7.073 1.986 8.500 1.00 86.81 130 THR A C 1
ATOM 998 O O . THR A 1 130 ? 6.470 2.292 9.529 1.00 86.81 130 THR A O 1
ATOM 1001 N N . LEU A 1 131 ? 8.092 2.725 8.053 1.00 87.12 131 LEU A N 1
ATOM 1002 C CA . LEU A 1 131 ? 8.568 3.924 8.743 1.00 87.12 131 LEU A CA 1
ATOM 1003 C C . LEU A 1 131 ? 7.505 5.021 8.801 1.00 87.12 131 LEU A C 1
ATOM 1005 O O . LEU A 1 131 ? 7.402 5.681 9.828 1.00 87.12 131 LEU A O 1
ATOM 1009 N N . VAL A 1 132 ? 6.685 5.211 7.759 1.00 86.38 132 VAL A N 1
ATOM 1010 C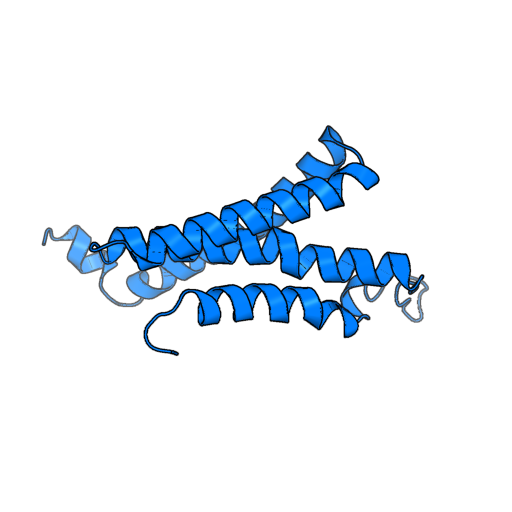 CA . VAL A 1 132 ? 5.584 6.196 7.794 1.00 86.38 132 VAL A CA 1
ATOM 1011 C C . VAL A 1 132 ? 4.619 5.900 8.940 1.00 86.38 132 VAL A C 1
ATOM 1013 O O . VAL A 1 132 ? 4.221 6.818 9.659 1.00 86.38 132 VAL A O 1
ATOM 1016 N N . TYR A 1 133 ? 4.296 4.625 9.163 1.00 84.69 133 TYR A N 1
ATOM 1017 C CA . TYR A 1 133 ? 3.491 4.216 10.309 1.00 84.69 133 TYR A CA 1
ATOM 1018 C C . TYR A 1 133 ? 4.167 4.589 11.636 1.00 84.69 133 TYR A C 1
ATOM 1020 O O . TYR A 1 133 ? 3.558 5.271 12.458 1.00 84.69 133 TYR A O 1
ATOM 1028 N N . PHE A 1 134 ? 5.437 4.226 11.834 1.00 83.94 134 PHE A N 1
ATOM 1029 C CA . PHE A 1 134 ? 6.163 4.541 13.074 1.00 83.94 134 PHE A CA 1
ATOM 1030 C C . PHE A 1 134 ? 6.385 6.042 13.294 1.00 83.94 134 PHE A C 1
ATOM 1032 O O . PHE A 1 134 ? 6.383 6.518 14.427 1.00 83.94 134 PHE A O 1
ATOM 1039 N N . LEU A 1 135 ? 6.558 6.812 12.220 1.00 83.69 135 LEU A N 1
ATOM 1040 C CA . LEU A 1 135 ? 6.731 8.257 12.297 1.00 83.69 135 LEU A CA 1
ATOM 1041 C C . LEU A 1 135 ? 5.453 8.955 12.749 1.00 83.69 135 LEU A C 1
ATOM 1043 O O . LEU A 1 135 ? 5.541 9.964 13.451 1.00 83.69 135 LEU A O 1
ATOM 1047 N N . PHE A 1 136 ? 4.288 8.469 12.329 1.00 81.12 136 PHE A N 1
ATOM 1048 C CA . PHE A 1 136 ? 3.005 9.072 12.680 1.00 81.12 136 PHE A CA 1
ATOM 1049 C C . PHE A 1 136 ? 2.411 8.515 13.966 1.00 81.12 136 PHE A C 1
ATOM 1051 O O . PHE A 1 136 ? 1.648 9.224 14.629 1.00 81.12 136 PHE A O 1
ATOM 1058 N N . ASN A 1 137 ? 2.799 7.301 14.353 1.00 78.62 137 ASN A N 1
ATOM 1059 C CA . ASN A 1 137 ? 2.395 6.737 15.621 1.00 78.62 137 ASN A CA 1
ATOM 1060 C C . ASN A 1 137 ? 3.052 7.515 16.775 1.00 78.62 137 ASN A C 1
ATOM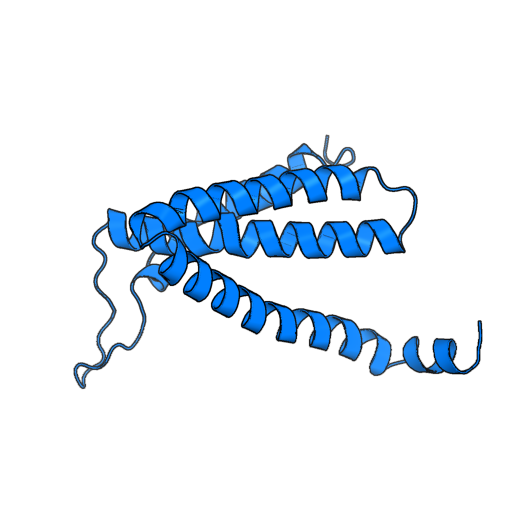 1062 O O . ASN A 1 137 ? 4.273 7.595 16.907 1.00 78.62 137 ASN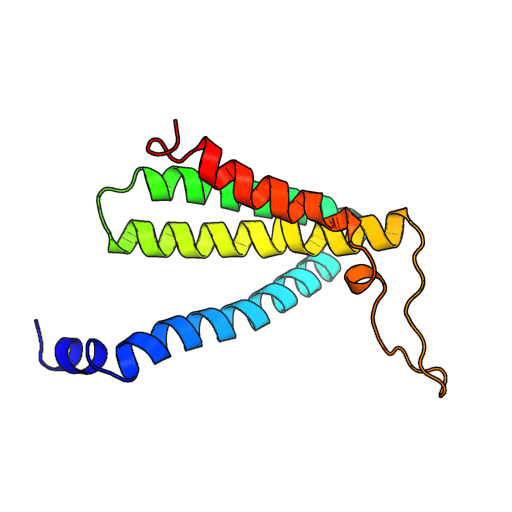 A O 1
ATOM 1066 N N . ARG A 1 138 ? 2.211 8.135 17.607 1.00 67.38 138 ARG A N 1
ATOM 1067 C CA . ARG A 1 138 ? 2.653 8.904 18.776 1.00 67.38 138 ARG A CA 1
ATOM 1068 C C . ARG A 1 138 ? 3.085 8.013 19.934 1.00 67.38 138 ARG A C 1
ATOM 1070 O O . ARG A 1 138 ? 3.834 8.488 20.771 1.00 67.38 138 ARG A O 1
ATOM 1077 N N . GLU A 1 139 ? 2.629 6.764 19.976 1.00 68.50 139 GLU A N 1
ATOM 1078 C CA . GLU A 1 139 ? 2.965 5.824 21.052 1.00 68.50 139 GLU A CA 1
ATOM 1079 C C . GLU A 1 139 ? 4.364 5.216 20.896 1.00 68.50 139 GLU A C 1
ATOM 1081 O O . GLU A 1 139 ? 4.893 4.625 21.830 1.00 68.50 139 GLU A O 1
ATOM 1086 N N . THR A 1 140 ? 4.977 5.368 19.720 1.00 63.06 140 THR A N 1
ATOM 1087 C CA . THR A 1 140 ? 6.333 4.887 19.422 1.00 63.06 140 THR A CA 1
ATOM 1088 C C . THR A 1 140 ? 7.396 5.987 19.499 1.00 63.06 140 THR A C 1
ATOM 1090 O O . THR A 1 140 ? 8.529 5.753 19.080 1.00 63.06 140 THR A O 1
ATOM 1093 N N . ARG A 1 141 ? 7.046 7.183 19.994 1.00 49.53 141 ARG A N 1
ATOM 1094 C CA . ARG A 1 141 ? 7.959 8.316 20.222 1.00 49.53 141 ARG A CA 1
ATOM 1095 C C . ARG A 1 141 ? 8.149 8.605 21.702 1.00 49.53 141 ARG A C 1
ATOM 1097 O O . ARG A 1 141 ? 7.176 8.424 22.462 1.00 49.53 141 ARG A O 1
#